Protein AF-A0A8J4SY93-F1 (afdb_monomer_lite)

Structure (mmCIF, N/CA/C/O backbone):
data_AF-A0A8J4SY93-F1
#
_entry.id   AF-A0A8J4SY93-F1
#
loop_
_atom_site.group_PDB
_atom_site.id
_atom_site.type_symbol
_atom_site.label_atom_id
_atom_site.label_alt_id
_atom_site.label_comp_id
_atom_site.label_asym_id
_atom_sit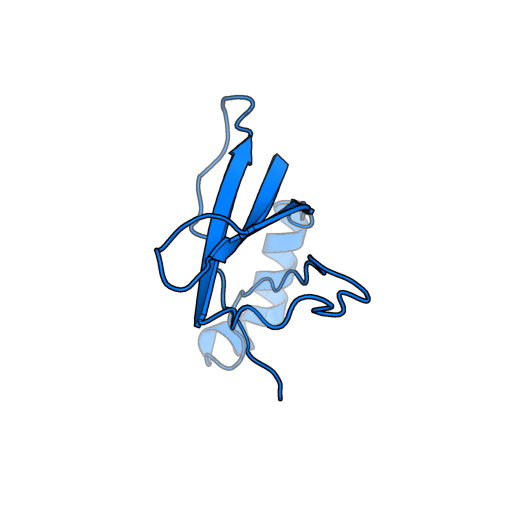e.label_entity_id
_atom_site.label_seq_id
_atom_site.pdbx_PDB_ins_code
_atom_site.Cartn_x
_atom_site.Cartn_y
_atom_site.Cartn_z
_atom_site.occupancy
_atom_site.B_iso_or_equiv
_atom_site.auth_seq_id
_atom_site.auth_comp_id
_atom_site.auth_asym_id
_atom_site.auth_atom_id
_atom_site.pdbx_PDB_model_num
ATOM 1 N N . MET A 1 1 ? -0.440 11.519 -0.259 1.00 72.31 1 MET A N 1
ATOM 2 C CA . MET A 1 1 ? -0.686 10.499 -1.311 1.00 72.31 1 MET A CA 1
ATOM 3 C C . MET A 1 1 ? 0.581 9.682 -1.475 1.00 72.31 1 MET A C 1
ATOM 5 O O . MET A 1 1 ? 1.648 10.288 -1.501 1.00 72.31 1 MET A O 1
ATOM 9 N N . ASN A 1 2 ? 0.484 8.353 -1.549 1.00 81.31 2 ASN A N 1
ATOM 10 C CA . ASN A 1 2 ? 1.664 7.489 -1.618 1.00 81.31 2 ASN A CA 1
ATOM 11 C C . ASN A 1 2 ? 1.904 7.069 -3.067 1.00 81.31 2 ASN A C 1
ATOM 13 O O . ASN A 1 2 ? 0.954 6.864 -3.824 1.00 81.31 2 ASN A O 1
ATOM 17 N N . ILE A 1 3 ? 3.167 6.970 -3.465 1.00 85.75 3 ILE A N 1
ATOM 18 C CA . ILE A 1 3 ? 3.567 6.512 -4.794 1.00 85.75 3 ILE A CA 1
ATOM 19 C C . ILE A 1 3 ? 4.525 5.346 -4.614 1.00 85.75 3 ILE A C 1
ATOM 21 O O . ILE A 1 3 ? 5.590 5.501 -4.021 1.00 85.75 3 ILE A O 1
ATOM 25 N N . LEU A 1 4 ? 4.146 4.195 -5.154 1.00 87.44 4 LEU A N 1
ATOM 26 C CA . LEU A 1 4 ? 5.004 3.030 -5.272 1.00 87.44 4 LEU A CA 1
ATOM 27 C C . LEU A 1 4 ? 5.731 3.106 -6.613 1.00 87.44 4 LEU A C 1
ATOM 29 O O . LEU A 1 4 ? 5.109 3.320 -7.657 1.00 87.44 4 LEU A O 1
ATOM 33 N N . THR A 1 5 ? 7.048 2.969 -6.573 1.00 86.12 5 THR A N 1
ATOM 34 C CA . THR A 1 5 ? 7.919 3.008 -7.742 1.00 86.12 5 THR A CA 1
ATOM 35 C C . THR A 1 5 ? 8.696 1.702 -7.815 1.00 86.12 5 THR A C 1
ATOM 37 O O . THR A 1 5 ? 9.366 1.332 -6.855 1.00 86.12 5 THR A O 1
ATOM 40 N N . LEU A 1 6 ? 8.610 1.030 -8.956 1.00 87.12 6 LEU A N 1
ATOM 41 C CA . LEU A 1 6 ? 9.372 -0.167 -9.285 1.00 87.12 6 LEU A CA 1
ATOM 42 C C . LEU A 1 6 ? 10.329 0.168 -10.423 1.00 87.12 6 LEU A C 1
ATOM 44 O O . LEU A 1 6 ? 9.901 0.618 -11.486 1.00 87.12 6 LEU A O 1
ATOM 48 N N . GLU A 1 7 ? 11.612 -0.052 -10.198 1.00 85.31 7 GLU A N 1
ATOM 49 C CA . GLU A 1 7 ? 12.673 0.132 -11.179 1.00 85.31 7 GLU A CA 1
ATOM 50 C C . GLU A 1 7 ? 13.286 -1.228 -11.502 1.00 85.31 7 GLU A C 1
ATOM 52 O O . GLU A 1 7 ? 13.713 -1.959 -10.612 1.00 85.31 7 GLU A O 1
ATOM 57 N N . LEU A 1 8 ? 13.305 -1.566 -12.786 1.00 84.31 8 LEU A N 1
ATOM 58 C CA . LEU A 1 8 ? 13.984 -2.736 -13.322 1.00 84.31 8 LEU A CA 1
ATOM 59 C C . LEU A 1 8 ? 15.397 -2.310 -13.704 1.00 84.31 8 LEU A C 1
ATOM 61 O O . LEU A 1 8 ? 15.567 -1.427 -14.554 1.00 84.31 8 LEU A O 1
ATOM 65 N N . LEU A 1 9 ? 16.387 -2.906 -13.049 1.00 82.62 9 LEU A N 1
ATOM 66 C CA . LEU A 1 9 ? 17.796 -2.603 -13.243 1.00 82.62 9 LEU A CA 1
ATOM 67 C C . LEU A 1 9 ? 18.437 -3.685 -14.118 1.00 82.62 9 LEU A C 1
ATOM 69 O O . LEU A 1 9 ? 18.181 -4.878 -13.944 1.00 82.62 9 LEU A O 1
ATOM 73 N N . ASP A 1 10 ? 19.256 -3.245 -15.066 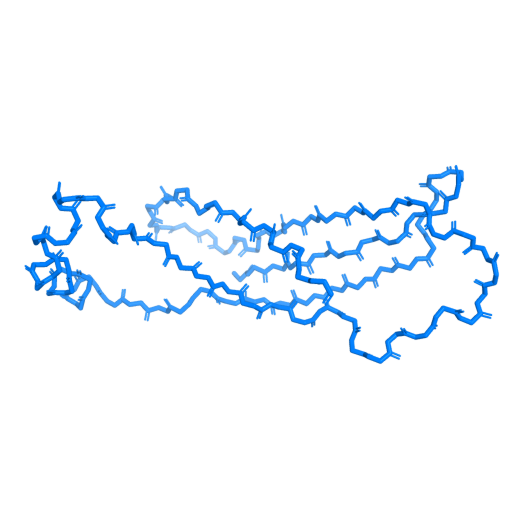1.00 78.38 10 ASP A N 1
ATOM 74 C CA . ASP A 1 10 ? 20.094 -4.117 -15.890 1.00 78.38 10 ASP A CA 1
ATOM 75 C C . ASP A 1 10 ? 21.353 -4.562 -15.119 1.00 78.38 10 ASP A C 1
ATOM 77 O O . ASP A 1 10 ? 21.628 -4.060 -14.024 1.00 78.38 10 ASP A O 1
ATOM 81 N N . GLU A 1 11 ? 22.153 -5.460 -15.695 1.00 75.69 11 GLU A N 1
ATOM 82 C CA . GLU A 1 11 ? 23.375 -6.011 -15.077 1.00 75.69 11 GLU A CA 1
ATOM 83 C C . GLU A 1 11 ? 24.389 -4.927 -14.669 1.00 75.69 11 GLU A C 1
ATOM 85 O O . GLU A 1 11 ? 25.141 -5.080 -13.709 1.00 75.69 11 GLU A O 1
ATOM 90 N N . SER A 1 12 ? 24.382 -3.787 -15.364 1.00 79.44 12 SER A N 1
ATOM 91 C CA . SER A 1 12 ? 25.233 -2.634 -15.060 1.00 79.44 12 SER A CA 1
ATOM 92 C C . SER A 1 12 ? 24.650 -1.692 -13.994 1.00 79.44 12 SER A C 1
ATOM 94 O O . SER A 1 12 ? 25.177 -0.597 -13.799 1.00 79.44 12 SER A O 1
ATOM 96 N N . GLY A 1 13 ? 23.525 -2.050 -13.365 1.00 73.69 13 GLY A N 1
ATOM 97 C CA . GLY A 1 13 ? 22.800 -1.205 -12.409 1.00 73.69 13 GLY A CA 1
ATOM 98 C C . GLY A 1 13 ? 22.031 -0.040 -13.043 1.00 73.69 13 GLY A C 1
ATOM 99 O O . GLY A 1 13 ? 21.541 0.836 -12.331 1.00 73.69 13 GLY A O 1
ATOM 100 N N . ASN A 1 14 ? 21.912 -0.008 -14.373 1.00 79.25 14 ASN A N 1
ATOM 101 C CA . ASN A 1 14 ? 21.179 1.038 -15.082 1.00 79.25 14 ASN A CA 1
ATOM 102 C C . ASN A 1 14 ? 19.674 0.758 -15.072 1.00 79.25 14 ASN A C 1
ATOM 104 O O . ASN A 1 14 ? 19.242 -0.374 -15.274 1.00 79.25 14 ASN A O 1
ATOM 108 N N . CYS A 1 15 ? 18.865 1.804 -14.886 1.00 79.06 15 CYS A N 1
ATOM 109 C CA . CYS A 1 15 ? 17.409 1.698 -14.936 1.00 79.06 15 CYS A CA 1
ATOM 110 C C . CYS A 1 15 ? 16.947 1.426 -16.375 1.00 79.06 15 CYS A C 1
ATOM 112 O O . CYS A 1 15 ? 16.936 2.329 -17.211 1.00 79.06 15 CYS A O 1
ATOM 114 N N . SER A 1 16 ? 16.559 0.182 -16.651 1.00 80.50 16 SER A N 1
ATOM 115 C CA . SER A 1 16 ? 16.000 -0.239 -17.939 1.00 80.50 16 SER A CA 1
ATOM 116 C C . SER A 1 16 ? 14.546 0.213 -18.075 1.00 80.50 16 SER A C 1
ATOM 118 O O . SER A 1 16 ? 14.123 0.735 -19.111 1.00 80.50 16 SER A O 1
ATOM 120 N N . ARG A 1 17 ? 13.758 0.065 -17.002 1.00 81.81 17 ARG A N 1
ATOM 121 C CA . ARG A 1 17 ? 12.345 0.457 -17.003 1.00 81.81 17 ARG A CA 1
ATOM 122 C C . ARG A 1 17 ? 11.863 0.848 -15.616 1.00 81.81 17 ARG A C 1
ATOM 124 O O . ARG A 1 17 ? 12.272 0.273 -14.615 1.00 81.81 17 ARG A O 1
ATOM 131 N N . LYS A 1 18 ? 10.943 1.812 -15.571 1.00 85.94 18 LYS A N 1
ATOM 132 C CA . LYS A 1 18 ? 10.376 2.354 -14.337 1.00 85.94 18 LYS A CA 1
ATOM 133 C C . LYS A 1 18 ? 8.852 2.344 -14.393 1.00 85.94 18 LYS A C 1
ATOM 135 O O . LYS A 1 18 ? 8.264 2.946 -15.289 1.00 85.94 18 LYS A O 1
ATOM 140 N N . PHE A 1 19 ? 8.223 1.707 -13.414 1.00 86.75 19 PHE A N 1
ATOM 141 C CA . PHE A 1 19 ? 6.781 1.716 -13.195 1.00 86.75 19 PHE A CA 1
ATOM 142 C C . PHE A 1 19 ? 6.464 2.539 -11.955 1.00 86.75 19 PHE A C 1
ATOM 144 O O . PHE A 1 19 ? 7.132 2.422 -10.930 1.00 86.75 19 PHE A O 1
ATOM 151 N N . ARG A 1 20 ? 5.444 3.392 -12.037 1.00 88.25 20 ARG A N 1
ATOM 152 C CA . ARG A 1 20 ? 4.994 4.208 -10.907 1.00 88.25 20 ARG A CA 1
ATOM 153 C C . ARG A 1 20 ? 3.490 4.098 -10.787 1.00 88.25 20 ARG A C 1
ATOM 155 O O . ARG A 1 20 ? 2.786 4.328 -11.767 1.00 88.25 20 ARG A O 1
ATOM 162 N N . LYS A 1 21 ? 3.004 3.806 -9.585 1.00 87.94 21 LYS A N 1
ATOM 163 C CA . LYS A 1 21 ? 1.571 3.766 -9.296 1.00 87.94 21 LYS A CA 1
ATOM 164 C C . LYS A 1 21 ? 1.282 4.468 -7.983 1.00 87.94 21 LYS A C 1
ATOM 166 O O . LYS A 1 21 ? 1.950 4.235 -6.976 1.00 87.94 21 LYS A O 1
ATOM 171 N N . SER A 1 22 ? 0.302 5.363 -8.004 1.00 87.31 22 SER A N 1
ATOM 172 C CA . SER A 1 22 ? -0.214 5.959 -6.780 1.00 87.31 22 SER A CA 1
ATOM 173 C C . SER A 1 22 ? -1.075 4.943 -6.037 1.00 87.31 22 SER A C 1
ATOM 175 O O . SER A 1 22 ? -1.802 4.154 -6.640 1.00 87.31 22 SER A O 1
ATOM 177 N N . PHE A 1 23 ? -0.994 4.972 -4.714 1.00 85.69 23 PHE A N 1
ATOM 178 C CA . PHE A 1 23 ? -1.878 4.219 -3.843 1.00 85.69 23 PHE A CA 1
ATOM 179 C C . PHE A 1 23 ? -2.260 5.061 -2.629 1.00 85.69 23 PHE A C 1
ATOM 181 O O . PHE A 1 23 ? -1.575 6.018 -2.241 1.00 85.69 23 PHE A O 1
ATOM 188 N N . SER A 1 24 ? -3.393 4.715 -2.037 1.00 84.00 24 SER A N 1
ATOM 189 C CA . SER A 1 24 ? -3.893 5.332 -0.821 1.00 84.00 24 SER A CA 1
ATOM 190 C C . SER A 1 24 ? -4.129 4.263 0.229 1.00 84.00 24 SER A C 1
ATOM 192 O O . SER A 1 24 ? -4.471 3.121 -0.068 1.00 84.00 24 SER A O 1
ATOM 194 N N . VAL A 1 25 ? -3.924 4.658 1.479 1.00 82.06 25 VAL A N 1
ATOM 195 C CA . VAL A 1 25 ? -4.319 3.856 2.628 1.00 82.06 25 VAL A CA 1
ATOM 196 C C . VAL A 1 25 ? -5.823 4.064 2.829 1.00 82.06 25 VAL A C 1
ATOM 198 O O . VAL A 1 25 ? -6.242 5.221 2.941 1.00 82.06 25 VAL A O 1
ATOM 201 N N . PRO A 1 26 ? -6.644 2.998 2.874 1.00 81.56 26 PRO A N 1
ATOM 202 C CA . PRO A 1 26 ? -8.058 3.104 3.208 1.00 81.56 26 PRO A CA 1
ATOM 203 C C . PRO A 1 26 ? -8.265 3.881 4.510 1.00 81.56 26 PRO A C 1
ATOM 205 O O . PRO A 1 26 ? -7.815 3.465 5.579 1.00 81.56 26 PRO A O 1
ATOM 208 N N . TYR A 1 27 ? -8.957 5.016 4.426 1.00 82.56 27 TYR A N 1
ATOM 209 C CA . TYR A 1 27 ? -9.249 5.816 5.606 1.00 82.56 27 TYR A CA 1
ATOM 210 C C . TYR A 1 27 ? -10.257 5.092 6.505 1.00 82.56 27 TYR A C 1
ATOM 212 O O . TYR A 1 27 ? -11.315 4.654 6.054 1.00 82.56 27 TYR A O 1
ATOM 220 N N . ARG A 1 28 ? -9.942 5.007 7.799 1.00 80.88 28 ARG A N 1
ATOM 221 C CA . ARG A 1 28 ? -10.868 4.567 8.848 1.00 80.88 28 ARG A CA 1
ATOM 222 C C . ARG A 1 28 ? -10.905 5.628 9.936 1.00 80.88 28 ARG A C 1
ATOM 224 O O . ARG A 1 28 ? -9.855 6.017 10.450 1.00 80.88 28 ARG A O 1
ATOM 231 N N . SER A 1 29 ? -12.106 6.074 10.298 1.00 87.12 29 SER A N 1
ATOM 232 C CA . SER A 1 29 ? -12.275 7.068 11.359 1.00 87.12 29 SER A CA 1
ATOM 233 C C . SER A 1 29 ? -11.825 6.517 12.713 1.00 87.12 29 SER A C 1
ATOM 235 O O . SER A 1 29 ? -11.836 5.304 12.948 1.00 87.12 29 SER A O 1
ATOM 237 N N . THR A 1 30 ? -11.459 7.411 13.633 1.00 87.50 30 THR A N 1
ATOM 238 C CA . THR A 1 30 ? -11.014 7.045 14.987 1.00 87.50 30 THR A CA 1
ATOM 239 C C . THR A 1 30 ? -12.040 6.177 15.715 1.00 87.50 30 THR A C 1
ATOM 241 O O . THR A 1 30 ? -11.668 5.189 16.341 1.00 87.50 30 THR A O 1
ATOM 244 N N . LEU A 1 31 ? -13.331 6.495 15.575 1.00 89.50 31 LEU A N 1
ATOM 245 C CA . LEU A 1 31 ? -14.420 5.739 16.193 1.00 89.50 31 LEU A CA 1
ATOM 246 C C . LEU A 1 31 ? -14.528 4.321 15.618 1.00 89.50 31 LEU A C 1
ATOM 248 O O . LEU A 1 31 ? -14.627 3.363 16.379 1.00 89.50 31 LEU A O 1
ATOM 252 N N . VAL A 1 32 ? -14.435 4.165 14.294 1.00 87.19 32 VAL A N 1
ATOM 253 C CA . VAL A 1 32 ? -14.468 2.839 13.655 1.00 87.19 32 VAL A CA 1
ATOM 254 C C . VAL A 1 32 ? -13.263 2.006 14.087 1.00 87.19 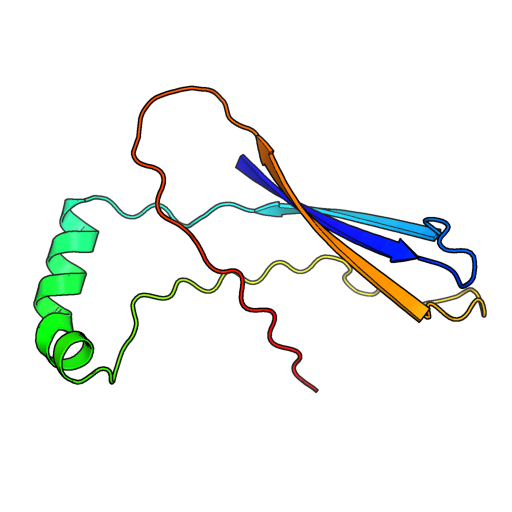32 VAL A C 1
ATOM 256 O O . VAL A 1 32 ? -13.427 0.846 14.451 1.00 87.19 32 VAL A O 1
ATOM 259 N N . ARG A 1 33 ? -12.063 2.601 14.126 1.00 85.06 33 ARG A N 1
ATOM 260 C CA . ARG A 1 33 ? -10.849 1.921 14.611 1.00 85.06 33 ARG A CA 1
ATOM 261 C C . ARG A 1 33 ? -10.992 1.474 16.065 1.00 85.06 33 ARG A C 1
ATOM 263 O O . ARG A 1 33 ? -10.625 0.350 16.388 1.00 85.06 33 ARG A O 1
ATOM 270 N N . PHE A 1 34 ? -11.542 2.329 16.927 1.00 87.44 34 PHE A N 1
ATOM 271 C CA . PHE A 1 34 ? -11.783 2.001 18.331 1.00 87.44 34 PHE A CA 1
ATOM 272 C C . PHE A 1 34 ? -12.755 0.825 18.483 1.00 87.44 34 PHE A C 1
ATOM 274 O O . PHE A 1 34 ? -12.452 -0.130 19.194 1.00 87.44 34 PHE A O 1
ATOM 281 N N . ILE A 1 35 ? -13.884 0.856 17.768 1.00 89.81 35 ILE A N 1
ATOM 282 C CA . ILE A 1 35 ? -14.874 -0.225 17.804 1.00 89.81 35 ILE A CA 1
ATOM 283 C C . ILE A 1 35 ? -14.269 -1.535 17.287 1.00 89.81 35 ILE A C 1
ATOM 285 O O . ILE A 1 35 ? -14.415 -2.564 17.942 1.00 89.81 35 ILE A O 1
ATOM 289 N N . SER A 1 36 ? -13.546 -1.514 16.160 1.00 85.38 36 SER A N 1
ATOM 290 C CA . SER A 1 36 ? -12.885 -2.715 15.629 1.00 85.38 36 SER A CA 1
ATOM 291 C C . SER A 1 36 ? -11.899 -3.321 16.628 1.00 85.38 36 SER A C 1
ATOM 293 O O . SER A 1 36 ? -11.928 -4.530 16.842 1.00 85.38 36 SER A O 1
ATOM 295 N N . ARG A 1 37 ? -11.085 -2.491 17.292 1.00 85.38 37 ARG A N 1
ATOM 296 C CA . ARG A 1 37 ? -10.145 -2.943 18.330 1.00 85.38 37 ARG A CA 1
ATOM 297 C C . ARG A 1 37 ? -10.844 -3.546 19.535 1.00 85.38 37 ARG A C 1
ATOM 299 O O . ARG A 1 37 ? -10.370 -4.543 20.062 1.00 85.38 37 ARG A O 1
ATOM 306 N N . LEU A 1 38 ? -11.955 -2.954 19.971 1.00 88.44 38 LEU A N 1
ATOM 307 C CA . LEU A 1 38 ? -12.719 -3.460 21.107 1.00 88.44 38 LEU A CA 1
ATOM 308 C C . LEU A 1 38 ? -13.356 -4.820 20.790 1.00 88.44 38 LEU A C 1
ATOM 310 O O . LEU A 1 38 ? -13.298 -5.729 21.611 1.00 88.44 38 LEU A O 1
ATOM 314 N N . LEU A 1 39 ? -13.919 -4.972 19.588 1.00 89.56 39 LEU A N 1
ATOM 315 C CA . LEU A 1 39 ? -14.546 -6.222 19.147 1.00 89.56 39 LEU A CA 1
ATOM 316 C C . LEU A 1 39 ? -13.524 -7.346 18.927 1.00 89.56 39 LEU A C 1
ATOM 318 O O . LEU A 1 39 ? -13.800 -8.498 19.250 1.00 89.56 39 LEU A O 1
ATOM 322 N N . LEU A 1 40 ? -12.344 -7.016 18.398 1.00 88.00 40 LEU A N 1
ATOM 323 C CA . LEU A 1 40 ? -11.275 -7.977 18.105 1.00 88.00 40 LEU A CA 1
ATOM 324 C C . LEU A 1 40 ? -10.242 -8.089 19.237 1.00 88.00 40 LEU A C 1
ATOM 326 O O . LEU A 1 40 ? -9.249 -8.801 19.094 1.00 88.00 40 LEU A O 1
ATOM 330 N N . LEU A 1 41 ? -10.479 -7.434 20.379 1.00 86.94 41 LEU A N 1
ATOM 331 C CA . LEU A 1 41 ? -9.566 -7.412 21.524 1.00 86.94 41 LEU A CA 1
ATOM 332 C C . LEU A 1 41 ? -9.101 -8.817 21.946 1.00 86.94 41 LEU A C 1
ATOM 334 O O . LEU A 1 41 ? -7.897 -8.992 22.130 1.00 86.94 41 LEU A O 1
ATOM 338 N N . PRO A 1 42 ? -9.976 -9.844 22.042 1.00 85.00 42 PRO A N 1
ATOM 339 C CA . PRO A 1 42 ? -9.534 -11.183 22.431 1.00 85.00 42 PRO A CA 1
ATOM 340 C C . PRO A 1 42 ? -8.533 -11.791 21.439 1.00 85.00 42 PRO A C 1
ATOM 342 O O . PRO A 1 42 ? -7.590 -12.472 21.843 1.00 85.00 42 PRO A O 1
ATOM 345 N N . LEU A 1 43 ? -8.700 -11.514 20.144 1.00 84.81 43 LEU A N 1
ATOM 346 C CA . LEU A 1 43 ? -7.824 -12.009 19.079 1.00 84.81 43 LEU A CA 1
ATOM 347 C C . LEU A 1 43 ? -6.479 -11.274 19.070 1.00 84.81 43 LEU A C 1
ATOM 349 O O . LEU A 1 43 ? -5.439 -11.896 18.860 1.00 84.81 43 LEU A O 1
ATOM 353 N N . HIS A 1 44 ? -6.486 -9.973 19.369 1.00 79.81 44 HIS A N 1
ATOM 354 C CA . HIS A 1 44 ? -5.263 -9.188 19.528 1.00 79.81 44 HIS A CA 1
ATOM 355 C C . HIS A 1 44 ? -4.467 -9.600 20.774 1.00 79.81 44 HIS A C 1
ATOM 357 O O . HIS A 1 44 ? -3.252 -9.772 20.701 1.00 79.81 44 HIS A O 1
ATOM 363 N N . VAL A 1 45 ? -5.138 -9.822 21.911 1.00 83.62 45 VAL A N 1
ATOM 364 C CA . VAL A 1 45 ? -4.492 -10.253 23.165 1.00 83.62 45 VAL A CA 1
ATOM 365 C C . VAL A 1 45 ? -3.868 -11.643 23.023 1.00 83.62 45 VAL A C 1
ATOM 367 O O . VAL A 1 45 ? -2.777 -11.884 23.535 1.00 83.62 45 VAL A O 1
ATOM 370 N N . THR A 1 46 ? -4.521 -12.545 22.288 1.00 85.56 46 THR A N 1
ATOM 371 C CA . THR A 1 46 ? -4.006 -13.898 22.013 1.00 85.56 46 THR A CA 1
ATOM 372 C C . THR A 1 46 ? -3.002 -13.953 20.857 1.00 85.56 46 THR A C 1
ATOM 374 O O . THR A 1 46 ? -2.524 -15.039 20.537 1.00 85.56 46 THR A O 1
ATOM 377 N N . ARG A 1 47 ? -2.655 -12.806 20.245 1.00 76.56 47 ARG A N 1
ATOM 378 C CA . ARG A 1 47 ? -1.786 -12.691 19.054 1.00 76.56 47 ARG A CA 1
ATOM 379 C C . ARG A 1 47 ? -2.243 -13.533 17.856 1.00 76.56 47 ARG A C 1
ATOM 381 O O . ARG A 1 47 ? -1.449 -13.853 16.981 1.00 76.56 47 ARG A O 1
ATOM 388 N N . MET A 1 48 ? -3.525 -13.883 17.814 1.00 74.12 48 MET A N 1
ATOM 389 C CA . MET A 1 48 ? -4.133 -14.617 16.701 1.00 74.12 48 MET A CA 1
ATOM 390 C C . MET A 1 48 ? -4.514 -13.683 15.548 1.00 74.12 48 MET A C 1
ATOM 392 O O . MET A 1 48 ? -4.702 -14.136 14.423 1.00 74.12 48 MET A O 1
ATOM 396 N N . ALA A 1 49 ? -4.630 -12.381 15.824 1.00 73.00 49 ALA A N 1
ATOM 397 C CA . ALA A 1 49 ? -4.819 -11.348 14.818 1.00 73.00 49 ALA A CA 1
ATOM 398 C C . ALA A 1 49 ? -3.904 -10.156 15.112 1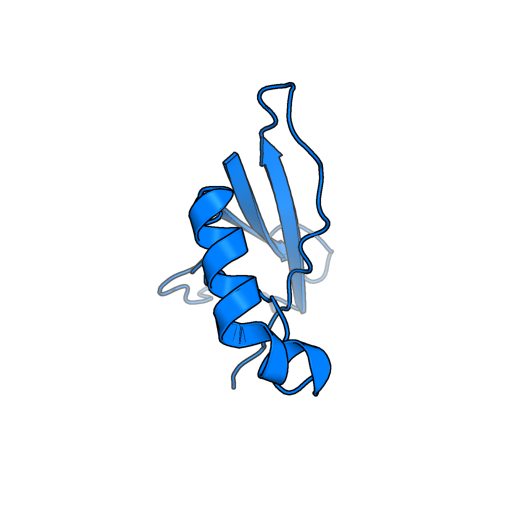.00 73.00 49 ALA A C 1
ATOM 400 O O . ALA A 1 49 ? -3.955 -9.573 16.198 1.00 73.00 49 ALA A O 1
ATOM 401 N N . GLU A 1 50 ? -3.102 -9.770 14.128 1.00 69.69 50 GLU A N 1
ATOM 402 C CA . GLU A 1 50 ? -2.283 -8.562 14.163 1.00 69.69 50 GLU A CA 1
ATOM 403 C C . GLU A 1 50 ? -2.990 -7.460 13.356 1.00 69.69 50 GLU A C 1
ATOM 405 O O . GLU A 1 50 ? -3.679 -7.743 12.373 1.00 69.69 50 GLU A O 1
ATOM 410 N N . GLU A 1 51 ? -2.915 -6.200 13.801 1.00 68.81 51 GLU A N 1
ATOM 411 C CA . GLU A 1 51 ? -3.500 -5.080 13.048 1.00 68.81 51 GLU A CA 1
ATOM 412 C C . GLU A 1 51 ? -2.612 -4.726 11.849 1.00 68.81 51 GLU A C 1
ATOM 414 O O . GLU A 1 51 ? -1.944 -3.692 11.829 1.00 68.81 51 GLU A O 1
ATOM 419 N N . GLU A 1 52 ? -2.617 -5.580 10.832 1.00 71.88 52 GLU A N 1
ATOM 420 C CA . GLU A 1 52 ? -1.944 -5.319 9.566 1.00 71.88 52 GLU A CA 1
ATOM 421 C C . GLU A 1 52 ? -2.941 -4.880 8.495 1.00 71.88 52 GLU A C 1
ATOM 423 O O . GLU A 1 52 ? -4.066 -5.375 8.393 1.00 71.88 52 GLU A O 1
ATOM 428 N N . LEU A 1 53 ? -2.519 -3.923 7.672 1.00 74.31 53 LEU A N 1
ATOM 429 C CA . LEU A 1 53 ? -3.289 -3.462 6.529 1.00 74.31 53 LEU A CA 1
ATOM 430 C C . LEU A 1 53 ? -2.520 -3.784 5.259 1.00 74.31 53 LEU A C 1
ATOM 432 O O . LEU A 1 53 ? -1.507 -3.157 4.957 1.00 74.31 53 LEU A O 1
ATOM 436 N N . HIS A 1 54 ? -3.026 -4.757 4.514 1.00 78.38 54 HIS A N 1
ATOM 437 C CA . HIS A 1 54 ? -2.401 -5.206 3.279 1.00 78.38 54 HIS A CA 1
ATOM 438 C C . HIS A 1 54 ? -2.975 -4.403 2.110 1.00 78.38 54 HIS A C 1
ATOM 440 O O . HIS A 1 54 ? -4.192 -4.334 1.926 1.00 78.38 54 HIS A O 1
ATOM 446 N N . ILE A 1 55 ? -2.098 -3.756 1.342 1.00 79.19 55 ILE A N 1
ATOM 447 C CA . ILE A 1 55 ? -2.470 -2.960 0.169 1.00 79.19 55 ILE A CA 1
ATOM 448 C C . ILE A 1 55 ? -1.801 -3.582 -1.050 1.00 79.19 55 ILE A C 1
ATOM 450 O O . ILE A 1 55 ? -0.584 -3.514 -1.203 1.00 79.19 55 ILE A O 1
ATOM 454 N N . PHE A 1 56 ? -2.610 -4.151 -1.938 1.00 81.38 56 PHE A N 1
ATOM 455 C CA . PHE A 1 56 ? -2.135 -4.727 -3.190 1.00 81.38 56 PHE A CA 1
ATOM 456 C C . PHE A 1 56 ? -2.085 -3.650 -4.275 1.00 81.38 56 PHE A C 1
ATOM 458 O O . PHE A 1 56 ? -3.096 -3.022 -4.596 1.00 81.38 56 PHE A O 1
ATOM 465 N N . VAL A 1 57 ? -0.897 -3.427 -4.839 1.00 82.31 57 VAL A N 1
ATOM 466 C CA . VAL A 1 57 ? -0.662 -2.424 -5.885 1.00 82.31 57 VAL A CA 1
ATOM 467 C C . VAL A 1 57 ? -0.057 -3.107 -7.105 1.00 82.31 57 VAL A C 1
ATOM 469 O O . VAL A 1 57 ? 1.133 -3.395 -7.150 1.00 82.31 57 VAL A O 1
ATOM 472 N N . GLU A 1 58 ? -0.879 -3.341 -8.123 1.00 82.06 58 GLU A N 1
ATOM 473 C CA . GLU A 1 58 ? -0.419 -3.928 -9.384 1.00 82.06 58 GLU A CA 1
ATOM 474 C C . GLU A 1 58 ? 0.404 -2.912 -10.195 1.00 82.06 58 GLU A C 1
ATOM 476 O O . GLU A 1 58 ? -0.149 -1.949 -10.731 1.00 82.06 58 GLU A O 1
ATOM 481 N N . LEU A 1 59 ? 1.722 -3.101 -10.271 1.00 78.62 59 LEU A N 1
ATOM 482 C CA . LEU A 1 59 ? 2.654 -2.134 -10.867 1.00 78.62 59 LEU A CA 1
ATOM 483 C C . LEU A 1 59 ? 2.873 -2.303 -12.377 1.00 78.62 59 LEU A C 1
ATOM 485 O O . LEU A 1 59 ? 3.130 -1.311 -13.056 1.00 78.62 59 LEU A O 1
ATOM 489 N N . ALA A 1 60 ? 2.785 -3.526 -12.900 1.00 73.75 60 ALA A N 1
ATOM 490 C CA . ALA A 1 60 ? 3.136 -3.838 -14.284 1.00 73.75 60 ALA A CA 1
ATOM 491 C C . ALA A 1 60 ? 2.229 -4.946 -14.849 1.00 73.75 60 ALA A C 1
ATOM 493 O O . ALA A 1 60 ? 2.645 -6.096 -14.979 1.00 73.75 60 ALA A O 1
ATOM 494 N N . SER A 1 61 ? 0.977 -4.608 -15.177 1.00 71.50 61 SER A N 1
ATOM 495 C CA . SER A 1 61 ? 0.050 -5.578 -15.771 1.00 71.50 61 SER A CA 1
ATOM 496 C C . SER A 1 61 ? 0.481 -5.937 -17.198 1.00 71.50 61 SER A C 1
ATOM 498 O O . SER A 1 61 ? 0.803 -5.064 -18.007 1.00 71.50 61 SER A O 1
ATOM 500 N N . GLY A 1 62 ? 0.541 -7.235 -17.506 1.00 66.62 62 GLY A N 1
ATOM 501 C CA . GLY A 1 62 ? 0.878 -7.720 -18.849 1.00 66.62 62 GLY A CA 1
ATOM 502 C C . GLY A 1 62 ? 2.284 -7.357 -19.342 1.00 66.62 62 GLY A C 1
ATOM 503 O O . GLY A 1 62 ? 2.520 -7.364 -20.551 1.00 66.62 62 GLY A O 1
ATOM 504 N N . TYR A 1 63 ? 3.223 -7.024 -18.447 1.00 70.81 63 TYR A N 1
ATOM 505 C CA . TYR A 1 63 ? 4.602 -6.766 -18.849 1.00 70.81 63 TYR A CA 1
ATOM 506 C C . TYR A 1 63 ? 5.248 -8.051 -19.374 1.00 70.81 63 TYR A C 1
ATOM 508 O O . TYR A 1 63 ? 5.477 -9.002 -18.634 1.00 70.81 63 TYR A O 1
ATOM 516 N N . GLN A 1 64 ? 5.549 -8.058 -20.670 1.00 66.62 64 GLN A N 1
ATOM 517 C CA . GLN A 1 64 ? 6.355 -9.085 -21.313 1.00 66.62 64 GLN A CA 1
ATOM 518 C C . GLN A 1 64 ? 7.752 -8.510 -21.550 1.00 66.62 64 GLN A C 1
ATOM 520 O O . GLN A 1 64 ? 7.903 -7.423 -22.120 1.00 66.62 64 GLN A O 1
ATOM 525 N N . ASN A 1 65 ? 8.780 -9.212 -21.073 1.00 66.25 65 ASN A N 1
ATOM 526 C CA . ASN A 1 65 ? 10.160 -8.804 -21.288 1.00 66.25 65 ASN A CA 1
ATOM 527 C C . ASN A 1 65 ? 10.579 -9.168 -22.724 1.00 66.25 65 ASN A C 1
ATOM 529 O O . ASN A 1 65 ? 11.054 -10.267 -22.987 1.00 66.25 65 ASN A O 1
ATOM 533 N N . TYR A 1 66 ? 10.331 -8.259 -23.670 1.00 60.09 66 TYR A N 1
ATOM 534 C CA . TYR A 1 66 ? 10.633 -8.470 -25.093 1.00 60.09 66 TYR A CA 1
ATOM 535 C C . TYR A 1 66 ? 12.121 -8.300 -25.442 1.00 60.09 66 TYR A C 1
ATOM 537 O O . TYR A 1 66 ? 12.520 -8.619 -26.560 1.00 60.09 66 TYR A O 1
ATOM 545 N N . GLN A 1 67 ? 12.946 -7.792 -24.520 1.00 57.03 67 GLN A N 1
ATOM 546 C CA . GLN A 1 67 ? 14.390 -7.664 -24.710 1.00 57.03 67 GLN A CA 1
ATOM 547 C C . GLN A 1 67 ? 15.111 -8.688 -23.838 1.00 57.03 67 GLN A C 1
ATOM 549 O O . GLN A 1 67 ? 14.926 -8.740 -22.629 1.00 57.03 67 GLN A O 1
ATOM 554 N N . ALA A 1 68 ? 15.965 -9.490 -24.472 1.00 55.28 68 ALA A N 1
ATOM 555 C CA . ALA A 1 68 ? 16.768 -10.544 -23.853 1.00 55.28 68 ALA A CA 1
ATOM 556 C C . ALA A 1 68 ? 17.865 -10.031 -22.891 1.00 55.28 68 ALA A C 1
ATOM 558 O O . ALA A 1 68 ? 18.785 -10.776 -22.566 1.00 55.28 68 ALA A O 1
ATOM 559 N N . SER A 1 69 ? 17.803 -8.771 -22.450 1.00 57.88 69 SER A N 1
ATOM 560 C CA . SER A 1 69 ? 18.600 -8.297 -21.320 1.00 57.88 69 SER A CA 1
ATOM 561 C C . SER A 1 69 ? 18.015 -8.905 -20.046 1.00 57.88 69 SER A C 1
ATOM 563 O O . SER A 1 69 ? 16.855 -8.643 -19.701 1.00 57.88 69 SER A O 1
ATOM 565 N N . LEU A 1 70 ? 18.796 -9.762 -19.388 1.00 59.06 70 LEU A N 1
ATOM 566 C CA . LEU A 1 70 ? 18.455 -10.372 -18.107 1.00 59.06 70 LEU A CA 1
ATOM 567 C C . LEU A 1 70 ? 18.237 -9.262 -17.077 1.00 59.06 70 LEU A C 1
ATOM 569 O O . LEU A 1 70 ? 19.177 -8.630 -16.611 1.00 59.06 70 LEU A O 1
ATOM 573 N N . ILE A 1 71 ? 16.981 -9.031 -16.701 1.00 61.59 71 ILE A N 1
ATOM 574 C CA . ILE A 1 71 ? 16.679 -8.235 -15.514 1.00 61.59 71 ILE A CA 1
ATOM 575 C C . ILE A 1 71 ? 17.201 -9.042 -14.325 1.00 61.59 71 ILE A C 1
ATOM 577 O O . ILE A 1 71 ? 16.618 -10.069 -13.980 1.00 61.59 71 ILE A O 1
ATOM 581 N N . GLN A 1 72 ? 18.307 -8.607 -13.726 1.00 63.12 72 GLN A N 1
ATOM 582 C CA . GLN A 1 72 ? 18.893 -9.290 -12.570 1.00 63.12 72 GLN A CA 1
ATOM 583 C C . GLN A 1 72 ? 18.380 -8.722 -11.245 1.00 63.12 72 GLN A C 1
ATOM 585 O O . GLN A 1 72 ? 18.298 -9.450 -10.257 1.00 63.12 72 GLN A O 1
ATOM 590 N N . VAL A 1 73 ? 18.032 -7.428 -11.209 1.00 73.00 73 VAL A N 1
ATOM 591 C CA . VAL A 1 73 ? 17.696 -6.729 -9.962 1.00 73.00 73 VAL A CA 1
ATOM 592 C C . VAL A 1 73 ? 16.489 -5.814 -10.152 1.00 73.00 73 VAL A C 1
ATOM 594 O O . VAL A 1 73 ? 16.379 -5.077 -11.132 1.00 73.00 73 VAL A O 1
ATOM 597 N N . PHE A 1 74 ? 15.589 -5.826 -9.174 1.00 76.81 74 PHE A N 1
ATOM 598 C CA . PHE A 1 74 ? 14.494 -4.871 -9.052 1.00 76.81 74 PHE A CA 1
ATOM 599 C C . PHE A 1 74 ? 14.709 -3.991 -7.819 1.00 76.81 74 PHE A C 1
ATOM 601 O O . PHE A 1 74 ? 15.063 -4.470 -6.743 1.00 76.81 74 PHE A O 1
ATOM 608 N N . SER A 1 75 ? 14.484 -2.690 -7.975 1.00 80.94 75 SER A N 1
ATOM 609 C CA . SER A 1 75 ? 14.484 -1.721 -6.882 1.00 80.94 75 SER A CA 1
ATOM 610 C C . SER A 1 75 ? 13.062 -1.227 -6.659 1.00 80.94 75 SER A C 1
ATOM 612 O O . SER A 1 75 ? 12.410 -0.729 -7.580 1.00 80.94 75 SER A O 1
ATOM 614 N N . VAL A 1 76 ? 12.566 -1.376 -5.432 1.00 81.88 76 VAL A N 1
ATOM 615 C CA . VAL A 1 76 ? 11.245 -0.886 -5.034 1.00 81.88 76 VAL A CA 1
ATOM 616 C C . VAL A 1 76 ? 11.421 0.263 -4.058 1.00 81.88 76 VAL A C 1
ATOM 618 O O . VAL A 1 76 ? 12.055 0.118 -3.016 1.00 81.88 76 VAL A O 1
ATOM 621 N N . SER A 1 77 ? 10.832 1.410 -4.379 1.00 82.56 77 SER A N 1
ATOM 622 C CA . SER A 1 77 ? 10.841 2.583 -3.509 1.00 82.56 77 SER A CA 1
ATOM 623 C C . SER A 1 77 ? 9.434 3.133 -3.315 1.00 82.56 77 SER A C 1
ATOM 625 O O . SER A 1 77 ? 8.611 3.162 -4.233 1.00 82.56 77 SER A O 1
ATOM 627 N N . VAL A 1 78 ? 9.153 3.590 -2.095 1.00 82.06 78 VAL A N 1
ATOM 628 C CA . VAL A 1 78 ? 7.905 4.280 -1.765 1.00 82.06 78 VAL A CA 1
ATOM 629 C C . VAL A 1 78 ? 8.205 5.738 -1.495 1.00 82.06 78 VAL A C 1
ATOM 631 O O . VAL A 1 78 ? 9.017 6.079 -0.640 1.00 82.06 78 VAL A O 1
ATOM 634 N N . SER A 1 79 ? 7.537 6.606 -2.244 1.00 81.00 79 SER A N 1
ATOM 635 C CA . SER A 1 79 ? 7.610 8.052 -2.080 1.00 81.00 79 SER A CA 1
ATOM 636 C C . SER A 1 79 ? 6.308 8.561 -1.474 1.00 81.00 79 SER A C 1
ATOM 638 O O . SER A 1 79 ? 5.215 8.205 -1.923 1.00 81.00 79 SER A O 1
ATOM 640 N N . TYR A 1 80 ? 6.418 9.445 -0.489 1.00 74.81 80 TYR A N 1
ATOM 641 C CA . TYR A 1 80 ? 5.275 10.086 0.149 1.00 74.81 80 TYR A CA 1
ATOM 642 C C . TYR A 1 80 ? 5.164 11.519 -0.360 1.00 74.81 80 TYR A C 1
ATOM 644 O O . TYR A 1 80 ? 6.068 12.327 -0.156 1.00 74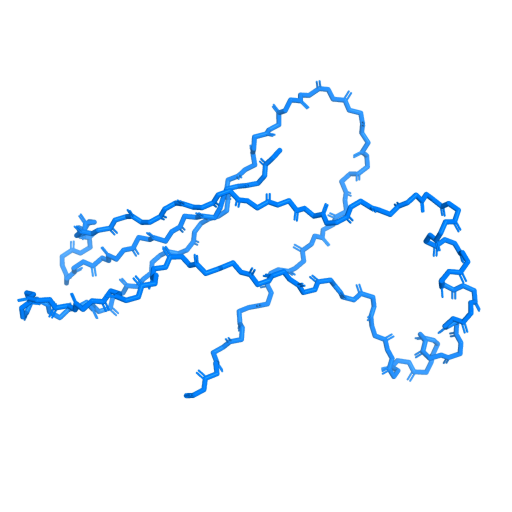.81 80 TYR A O 1
ATOM 652 N N . ILE A 1 81 ? 4.049 11.858 -1.008 1.00 67.12 81 ILE A N 1
ATOM 653 C CA . ILE A 1 81 ? 3.711 13.263 -1.246 1.00 67.12 81 ILE A CA 1
ATOM 654 C C . ILE A 1 81 ? 3.059 13.770 0.038 1.00 67.12 81 ILE A C 1
ATOM 656 O O . ILE A 1 81 ? 1.861 13.547 0.267 1.00 67.12 81 ILE A O 1
ATOM 660 N N . HIS A 1 82 ? 3.874 14.398 0.887 1.00 50.47 82 HIS A N 1
ATOM 661 C CA . HIS A 1 82 ? 3.417 15.190 2.022 1.00 50.47 82 HIS A CA 1
ATOM 662 C C . HIS A 1 82 ? 2.883 16.530 1.504 1.00 50.47 82 HIS A C 1
ATOM 664 O O . HIS A 1 82 ? 3.649 17.417 1.142 1.00 50.47 82 HIS A O 1
ATOM 670 N N . CYS A 1 83 ? 1.563 16.700 1.511 1.00 38.38 83 CYS A N 1
ATOM 671 C CA . CYS A 1 83 ? 1.011 18.016 1.816 1.00 38.38 83 CYS A CA 1
ATOM 672 C C . CYS A 1 83 ? 1.081 18.131 3.347 1.00 38.38 83 CYS A C 1
ATOM 674 O O . CYS A 1 83 ? 0.471 17.325 4.044 1.00 38.38 83 CYS A O 1
ATOM 676 N N . ALA A 1 84 ? 1.932 19.005 3.876 1.00 44.19 84 ALA A N 1
ATOM 677 C CA . ALA A 1 84 ? 2.143 19.170 5.318 1.00 44.19 84 ALA A CA 1
ATOM 678 C C . ALA A 1 84 ? 1.037 20.026 5.976 1.00 44.19 84 ALA A C 1
ATOM 680 O O . ALA A 1 84 ? 0.346 20.744 5.251 1.00 44.19 84 ALA A O 1
ATOM 681 N N . PRO A 1 85 ? 0.984 20.115 7.320 1.00 51.81 85 PRO A N 1
ATOM 682 C CA . PRO A 1 85 ? 1.175 19.073 8.335 1.00 51.81 85 PRO A CA 1
ATOM 683 C C . PRO A 1 85 ? -0.082 18.957 9.227 1.00 51.81 85 PRO A C 1
ATOM 685 O O . PRO A 1 85 ? -0.828 19.913 9.349 1.00 51.81 85 PRO A O 1
ATOM 688 N N . ASP A 1 86 ? -0.320 17.783 9.810 1.00 33.28 86 ASP A N 1
ATOM 689 C CA . ASP A 1 86 ? -1.067 17.542 11.063 1.00 33.28 86 ASP A CA 1
ATOM 690 C C . ASP A 1 86 ? -1.674 16.145 10.989 1.00 33.28 86 ASP A C 1
ATOM 692 O O . ASP A 1 86 ? -2.740 15.945 10.419 1.00 33.28 86 ASP A O 1
ATOM 696 N N . MET A 1 87 ? -0.949 15.161 11.521 1.00 33.44 87 MET A N 1
ATOM 697 C CA . MET A 1 87 ? -1.477 13.984 12.225 1.00 33.44 87 MET A CA 1
ATOM 698 C C . MET A 1 87 ? -0.444 12.858 12.199 1.00 33.44 87 MET A C 1
ATOM 700 O O . MET A 1 87 ? -0.201 12.236 11.171 1.00 33.44 87 MET A O 1
ATOM 704 N N . LEU A 1 88 ? 0.108 12.596 13.385 1.00 35.47 88 LEU A N 1
ATOM 705 C CA . LEU A 1 88 ? 0.443 11.273 13.917 1.00 35.47 88 LEU A CA 1
ATOM 706 C C . LEU A 1 88 ? 0.959 10.254 12.889 1.00 35.47 88 LEU A C 1
ATOM 708 O O . LEU A 1 88 ? 0.223 9.413 12.370 1.00 35.47 88 LEU A O 1
ATOM 712 N N . THR A 1 89 ? 2.266 10.306 12.660 1.00 35.38 89 THR A N 1
ATOM 713 C CA . THR A 1 89 ? 3.033 9.277 11.965 1.00 35.38 89 THR A CA 1
ATOM 714 C C . THR A 1 89 ? 2.943 7.959 12.743 1.00 35.38 89 THR A C 1
ATOM 716 O O . THR A 1 89 ? 3.445 7.863 13.860 1.00 35.38 89 THR A O 1
ATOM 719 N N . PHE A 1 90 ? 2.317 6.935 12.160 1.00 40.88 90 PHE A N 1
ATOM 720 C CA . PHE A 1 90 ? 2.422 5.544 12.616 1.00 40.88 90 PHE A CA 1
ATOM 721 C C . PHE A 1 90 ? 3.198 4.742 11.561 1.00 40.88 90 PHE A C 1
ATOM 723 O O . PHE A 1 90 ? 2.978 4.968 10.367 1.00 40.88 90 PHE A O 1
ATOM 730 N N . PRO A 1 91 ? 4.111 3.836 11.957 1.00 39.12 91 PRO A N 1
ATOM 731 C CA . PRO A 1 91 ? 4.912 3.078 11.007 1.00 39.12 91 PRO A CA 1
ATOM 732 C C . PRO A 1 91 ? 4.035 2.017 10.332 1.00 39.12 91 PRO A C 1
ATOM 734 O O . PRO A 1 91 ? 3.500 1.133 10.995 1.00 39.12 91 PRO A O 1
ATOM 737 N N . TYR A 1 92 ? 3.878 2.112 9.013 1.00 41.88 92 TYR A N 1
ATOM 738 C CA . TYR A 1 92 ? 3.345 1.020 8.201 1.00 41.88 92 TYR A CA 1
ATOM 739 C C . TYR A 1 92 ? 4.525 0.167 7.734 1.00 41.88 92 TYR A C 1
ATOM 741 O O . TYR A 1 92 ? 5.439 0.684 7.090 1.00 41.88 92 TYR A O 1
ATOM 749 N N . PHE A 1 93 ? 4.511 -1.124 8.056 1.00 36.09 93 PHE A N 1
ATOM 750 C CA . PHE A 1 93 ? 5.438 -2.092 7.478 1.00 36.09 93 PHE A CA 1
ATOM 751 C C . PHE A 1 93 ? 4.872 -2.564 6.136 1.00 36.09 93 PHE A C 1
ATOM 753 O O . PHE A 1 93 ? 3.716 -2.972 6.048 1.00 36.09 93 PHE A O 1
ATOM 760 N N . LEU A 1 94 ? 5.671 -2.455 5.073 1.00 41.06 94 LEU A N 1
ATOM 761 C CA . LEU A 1 94 ? 5.346 -3.012 3.763 1.00 41.06 94 LEU A CA 1
ATOM 762 C C . LEU A 1 94 ?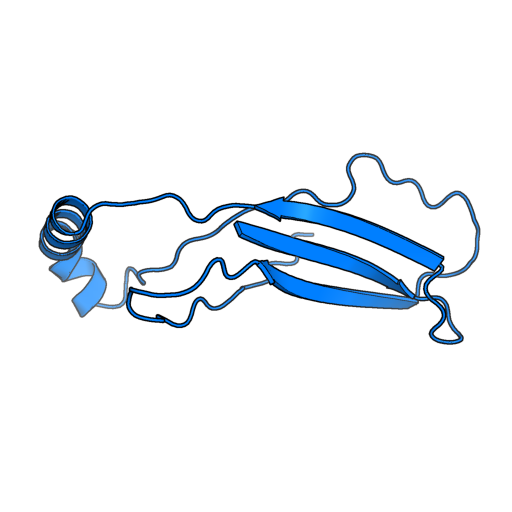 5.904 -4.431 3.714 1.00 41.06 94 LEU A C 1
ATOM 764 O O . LEU A 1 94 ? 7.115 -4.619 3.622 1.00 41.06 94 LEU A O 1
ATOM 768 N N . LEU A 1 95 ? 5.017 -5.414 3.812 1.00 34.09 95 LEU A N 1
ATOM 769 C CA . LEU A 1 95 ? 5.347 -6.818 3.613 1.00 34.09 95 LEU A CA 1
ATOM 770 C C . LEU A 1 95 ? 5.200 -7.137 2.122 1.00 34.09 95 LEU A C 1
ATOM 772 O O . LEU A 1 95 ? 4.105 -7.070 1.566 1.00 34.09 95 LEU A O 1
ATOM 776 N N . PHE A 1 96 ? 6.320 -7.439 1.466 1.00 36.19 96 PHE A N 1
ATOM 777 C CA . PHE A 1 96 ? 6.322 -7.991 0.116 1.00 36.19 96 PHE A CA 1
ATOM 778 C C . PHE A 1 96 ? 6.101 -9.496 0.228 1.00 36.19 96 PHE A C 1
ATOM 780 O O . PHE A 1 96 ? 6.974 -10.221 0.699 1.00 36.19 96 PHE A O 1
ATOM 787 N N . THR A 1 97 ? 4.921 -9.962 -0.166 1.00 32.00 97 THR A N 1
ATOM 788 C CA . THR A 1 97 ? 4.666 -11.390 -0.341 1.00 32.00 97 THR A CA 1
ATOM 789 C C . THR A 1 97 ? 4.986 -11.754 -1.782 1.00 32.00 97 THR A C 1
ATOM 791 O O . THR A 1 97 ? 4.252 -11.370 -2.693 1.00 32.00 97 THR A O 1
ATOM 794 N N . ASP A 1 98 ? 6.082 -12.478 -1.977 1.00 29.45 98 ASP A N 1
ATOM 795 C CA . ASP A 1 98 ? 6.330 -13.232 -3.202 1.00 29.45 98 ASP A CA 1
ATOM 796 C C . ASP A 1 98 ? 5.349 -14.417 -3.174 1.00 29.45 98 ASP A C 1
ATOM 798 O O . ASP A 1 98 ? 5.449 -15.282 -2.299 1.00 29.45 98 ASP A O 1
ATOM 802 N N . GLN A 1 99 ? 4.323 -14.412 -4.028 1.00 30.48 99 GLN A N 1
ATOM 803 C CA . GLN A 1 99 ? 3.514 -15.612 -4.260 1.00 30.48 99 GLN A CA 1
ATOM 804 C C . GLN A 1 99 ? 3.932 -16.255 -5.591 1.00 30.48 99 GLN A C 1
ATOM 806 O O . GLN A 1 99 ? 4.204 -15.517 -6.538 1.00 30.48 99 GLN A O 1
ATOM 811 N N . PRO A 1 100 ? 4.013 -17.600 -5.624 1.00 37.41 100 PRO A N 1
ATOM 812 C CA . PRO A 1 100 ? 4.684 -18.384 -6.664 1.00 37.41 100 PRO A CA 1
ATOM 813 C C . PRO A 1 100 ? 3.980 -18.386 -8.024 1.00 37.41 100 PRO A C 1
ATOM 815 O O . PRO A 1 100 ? 2.742 -18.197 -8.063 1.00 37.41 100 PRO A O 1
#

Sequence (100 aa):
MNILTLELLDESGNCSRKFRKSFSVPYRSTLVRFISRLLLLPLHVTRMAEEELHIFVELASGYQNYQASLIQVFSVSVSYIHCAPDMLTFPYFLLFTDQP

Organism: NCBI:txid100268

Radius of gyration: 18.39 Å; chains: 1; bounding box: 40×38×48 Å

Foldseek 3Di:
DKKKKKFQAFPVRDGPDIFIDDDDDPDDDPVRVVVVCVVCVVCVVVVVDDPADADDDDGDPPDDPPDPGDRPDMDIDMDDDDPDDDDDDDDHDHDDDDDD

pLDDT: mean 71.1, std 18.01, range [29.45, 89.81]

Secondary structure (DSSP, 8-state):
-EEEEEEEEPTTS-EEEEEEEEE-PPP--HHHHHHHHHHTHHHHHTTSS-----------TT----S-----EEEEEEEE------S---PPP-------

InterPro domains:
  IPR009617 Seipin [PF06775] (4-78)